Protein AF-A0A6P5SLT0-F1 (afdb_monomer)

Mean predicted aligned error: 10.49 Å

pLDDT: mean 72.11, std 18.81, range [29.77, 91.94]

Sequence (128 aa):
MSLTGVKMSEDVWLTCLTHALSTETEEIMGLLLGDIENSVNGGVTALIWGASPQTRSDRRKDRVETNPEQLAAASAQAERMTTSTGRTTRVIGWYHSHPHITVLPSHVGECYVITPAFCHYHVHSSIS

Nearest PDB structures (foldseek):
  6h3c-assembly1_G  TM=9.319E-01  e=3.432E-10  Homo sapiens
  6gvw-assembly1_G  TM=9.342E-01  e=1.572E-09  Mus musculus
  5cw4-assembly1_A  TM=9.015E-01  e=2.718E-09  Camponotus floridanus
  5cw4-assembly1_D  TM=6.304E-01  e=1.686E-02  Camponotus floridanus
  6cdd-assembly2_B  TM=6.606E-01  e=4.200E-02  Thermochaetoides thermophila DSM 1495

InterPro domains:
  IPR000555 JAB1/MPN/MOV34 metalloenzyme domain [PF01398] (4-108)
  IPR037518 MPN domain [PS50249] (6-128)
  IPR050242 JAMM/MPN+ metalloenzymes, peptidase M67A [PTHR10410] (3-108)

Organism: Prunus avium (NCBI:txid42229)

Radius of gyration: 14.62 Å; Cα contacts (8 Å, |Δi|>4): 213; chains: 1; bounding box: 38×30×38 Å

Foldseek 3Di:
DDAPEEAEDPVQVVVQVCQLPPDLPDKWKKWFKFDWDQDPVRHIYTYTYDIGTDDDPDDDDPDDDDDPVNQVVVQVVQVVVCVVVVDRMGGFWMKMWDRPDFDDPDPDADWDDDDDGTMTIHGDPDDD

Solvent-accessible surface area (backbone atoms only — not comparable to full-atom values): 7658 Å² total; per-residue (Å²): 116,74,74,68,45,78,47,71,36,69,69,33,52,52,49,54,51,52,54,46,67,71,41,75,88,52,70,45,40,30,38,31,26,18,42,76,48,75,44,95,87,78,42,31,32,39,40,35,70,40,65,45,80,47,84,82,88,74,92,61,95,87,67,93,71,79,50,70,66,58,52,49,52,50,44,55,49,19,49,52,45,18,71,75,70,74,44,80,36,36,78,40,31,36,37,35,28,42,57,98,46,83,79,65,89,64,99,69,73,84,64,57,78,68,79,80,69,35,49,48,36,42,67,59,77,72,87,128

Secondary structure (DSSP, 8-state):
----EEEE-HHHHHHHHHHHTT-SSS--EEEEEEEEEE-TTS-EEEEEEEEEEEPP----TT-----HHHHHHHHHHHHHHHHHHSS--EEEEEEEE-TT------SSS--B--SSSSEEEEE-S---

Structure (mmCIF, N/CA/C/O backbone):
data_AF-A0A6P5SLT0-F1
#
_entry.id   AF-A0A6P5SLT0-F1
#
loop_
_atom_site.group_PDB
_atom_site.id
_atom_site.type_symbol
_atom_site.label_atom_id
_atom_site.label_alt_id
_atom_site.label_comp_id
_atom_site.label_asym_id
_atom_site.label_entity_id
_atom_site.label_seq_id
_atom_site.pdbx_PDB_ins_code
_atom_site.Cartn_x
_atom_site.Cartn_y
_atom_site.Cartn_z
_atom_site.occupancy
_atom_site.B_iso_or_equiv
_atom_site.auth_seq_id
_atom_site.auth_comp_id
_atom_site.auth_asym_id
_atom_site.auth_atom_id
_atom_site.pdbx_PDB_model_num
ATOM 1 N N . MET A 1 1 ? 3.745 4.004 21.206 1.00 51.38 1 MET A N 1
ATOM 2 C CA . MET A 1 1 ? 3.395 2.613 21.578 1.00 51.38 1 MET A CA 1
ATOM 3 C C . MET A 1 1 ? 3.859 1.715 20.444 1.00 51.38 1 MET A C 1
ATOM 5 O O . MET A 1 1 ? 3.740 2.138 19.301 1.00 51.38 1 MET A O 1
ATOM 9 N N . SER A 1 2 ? 4.452 0.556 20.723 1.00 66.62 2 SER A N 1
ATOM 10 C CA . SER A 1 2 ? 4.927 -0.356 19.673 1.00 66.62 2 SER A CA 1
ATOM 11 C C . SER A 1 2 ? 3.757 -1.104 19.029 1.00 66.62 2 SER A C 1
ATOM 13 O O . SER A 1 2 ? 2.788 -1.461 19.703 1.00 66.62 2 SER A O 1
ATOM 15 N N . LEU A 1 3 ? 3.839 -1.325 17.717 1.00 70.44 3 LEU A N 1
ATOM 16 C CA . LEU A 1 3 ? 2.877 -2.151 16.991 1.00 70.44 3 LEU A CA 1
ATOM 17 C C . LEU A 1 3 ? 2.972 -3.596 17.487 1.00 70.44 3 LEU A C 1
ATOM 19 O O . LEU A 1 3 ? 4.049 -4.175 17.583 1.00 70.44 3 LEU A O 1
ATOM 23 N N . THR A 1 4 ? 1.831 -4.181 17.830 1.00 80.75 4 THR A N 1
ATOM 24 C CA . THR A 1 4 ? 1.731 -5.572 18.292 1.00 80.75 4 THR A CA 1
ATOM 25 C C . THR A 1 4 ? 1.508 -6.529 17.123 1.00 80.75 4 THR A C 1
ATOM 27 O O . THR A 1 4 ? 1.847 -7.706 17.213 1.00 80.75 4 THR A O 1
ATOM 30 N N . GLY A 1 5 ? 0.964 -6.033 16.010 1.00 79.81 5 GLY A N 1
ATOM 31 C CA . GLY A 1 5 ? 0.787 -6.814 14.795 1.00 79.81 5 GLY A CA 1
ATOM 32 C C . GLY A 1 5 ? 0.390 -5.969 13.592 1.00 79.81 5 GLY A C 1
ATOM 33 O O . GLY A 1 5 ? -0.077 -4.837 13.721 1.00 79.81 5 GLY A O 1
ATOM 34 N N . VAL A 1 6 ? 0.560 -6.554 12.411 1.00 84.94 6 VAL A N 1
ATOM 35 C CA . VAL A 1 6 ? 0.147 -5.978 11.131 1.00 84.94 6 VAL A CA 1
ATOM 36 C C . VAL A 1 6 ? -0.743 -6.997 10.429 1.00 84.94 6 VAL A C 1
ATOM 38 O O . VAL A 1 6 ? -0.385 -8.168 10.311 1.00 84.94 6 VAL A O 1
ATOM 41 N N . LYS A 1 7 ? -1.916 -6.559 9.983 1.00 87.00 7 LYS A N 1
ATOM 42 C CA . LYS A 1 7 ? -2.876 -7.345 9.210 1.00 87.00 7 LYS A CA 1
ATOM 43 C C . LYS A 1 7 ? -3.071 -6.667 7.866 1.00 87.00 7 LYS A C 1
ATOM 45 O O . LYS A 1 7 ? -3.410 -5.490 7.807 1.00 87.00 7 LYS A O 1
ATOM 50 N N . MET A 1 8 ? -2.874 -7.416 6.793 1.00 87.00 8 MET A N 1
ATOM 51 C CA . MET A 1 8 ? -2.957 -6.908 5.431 1.00 87.00 8 MET A CA 1
ATOM 52 C C . MET A 1 8 ? -3.985 -7.707 4.638 1.00 87.00 8 MET A C 1
ATOM 54 O O . MET A 1 8 ? -4.069 -8.924 4.783 1.00 87.00 8 MET A O 1
ATOM 58 N N . SER A 1 9 ? -4.769 -7.008 3.822 1.00 89.00 9 SER A N 1
ATOM 59 C CA . SER A 1 9 ? -5.763 -7.621 2.936 1.00 89.00 9 SER A CA 1
ATOM 60 C C . SER A 1 9 ? -5.084 -8.318 1.751 1.00 89.00 9 SER A C 1
ATOM 62 O O . SER A 1 9 ? -4.034 -7.869 1.288 1.00 89.00 9 SER A O 1
ATOM 64 N N . GLU A 1 10 ? -5.694 -9.382 1.226 1.00 87.81 10 GLU A N 1
ATOM 65 C CA . GLU A 1 10 ? -5.141 -10.161 0.103 1.00 87.81 10 GLU A CA 1
ATOM 66 C C . GLU A 1 10 ? -4.932 -9.311 -1.163 1.00 87.81 10 GLU A C 1
ATOM 68 O O . GLU A 1 10 ? -3.927 -9.466 -1.854 1.00 87.81 10 GLU A O 1
ATOM 73 N N . ASP A 1 11 ? -5.808 -8.339 -1.421 1.00 88.38 11 ASP A N 1
ATOM 74 C CA . ASP A 1 11 ? -5.678 -7.430 -2.568 1.00 88.38 11 ASP A CA 1
ATOM 75 C C . ASP A 1 11 ? -4.440 -6.528 -2.463 1.00 88.38 11 ASP A C 1
ATOM 77 O O . ASP A 1 11 ? -3.742 -6.273 -3.449 1.00 88.38 11 ASP A O 1
ATOM 81 N N . VAL A 1 12 ? -4.134 -6.059 -1.249 1.00 89.12 12 VAL A N 1
ATOM 82 C CA . VAL A 1 12 ? -2.936 -5.252 -0.971 1.00 89.12 12 VAL A CA 1
ATOM 83 C C . VAL A 1 12 ? -1.698 -6.109 -1.165 1.00 89.12 12 VAL A C 1
ATOM 85 O O . VAL A 1 12 ? -0.755 -5.685 -1.829 1.00 89.12 12 VAL A O 1
ATOM 88 N N . TRP A 1 13 ? -1.735 -7.334 -0.642 1.00 86.38 13 TRP A N 1
ATOM 89 C CA . TRP A 1 13 ? -0.669 -8.307 -0.818 1.00 86.38 13 TRP A CA 1
ATOM 90 C C . TRP A 1 13 ? -0.364 -8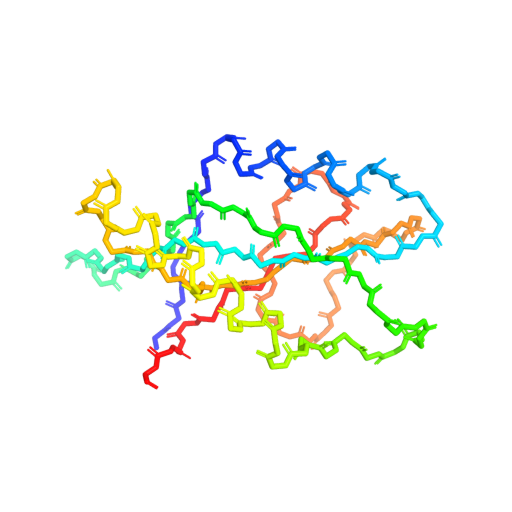.563 -2.296 1.00 86.38 13 TRP A C 1
ATOM 92 O O . TRP A 1 13 ? 0.783 -8.433 -2.728 1.00 86.38 13 TRP A O 1
ATOM 102 N N . LEU A 1 14 ? -1.396 -8.860 -3.089 1.00 87.56 14 LEU A N 1
ATOM 103 C CA . LEU A 1 14 ? -1.263 -9.102 -4.521 1.00 87.56 14 LEU A CA 1
ATOM 104 C C . LEU A 1 14 ? -0.742 -7.863 -5.259 1.00 87.56 14 LEU A C 1
ATOM 106 O O . LEU A 1 14 ? 0.096 -7.992 -6.150 1.00 87.56 14 LEU A O 1
ATOM 110 N N . THR A 1 15 ? -1.190 -6.667 -4.870 1.00 88.44 15 THR A N 1
ATOM 111 C CA . THR A 1 15 ? -0.715 -5.401 -5.446 1.00 88.44 15 THR A CA 1
ATOM 112 C C . THR A 1 15 ? 0.773 -5.190 -5.173 1.00 88.44 15 THR A C 1
ATOM 114 O O . THR A 1 15 ? 1.530 -4.910 -6.102 1.00 88.44 15 THR A O 1
ATOM 117 N N . CYS A 1 16 ? 1.210 -5.361 -3.922 1.00 86.50 16 CYS A N 1
ATOM 118 C CA . CYS A 1 16 ? 2.613 -5.234 -3.533 1.00 86.50 16 CYS A CA 1
ATOM 119 C C . CYS A 1 16 ? 3.488 -6.260 -4.259 1.00 86.50 16 CYS A C 1
ATOM 121 O O . CYS A 1 16 ? 4.534 -5.896 -4.790 1.00 86.50 16 CYS A O 1
ATOM 123 N N . LEU A 1 17 ? 3.042 -7.517 -4.344 1.00 85.00 17 LEU A N 1
ATOM 124 C CA . LEU A 1 17 ? 3.766 -8.571 -5.050 1.00 85.00 17 LEU A CA 1
ATOM 125 C C . LEU A 1 17 ? 3.863 -8.291 -6.554 1.00 85.00 17 LEU A C 1
ATOM 127 O O . LEU A 1 17 ? 4.942 -8.386 -7.128 1.00 85.00 17 LEU A O 1
ATOM 131 N N . THR A 1 18 ? 2.755 -7.909 -7.190 1.00 86.75 18 THR A N 1
ATOM 132 C CA . THR A 1 18 ? 2.724 -7.596 -8.628 1.00 86.75 18 THR A CA 1
ATOM 133 C C . THR A 1 18 ? 3.632 -6.415 -8.949 1.00 86.75 18 THR A C 1
ATOM 135 O O . THR A 1 18 ? 4.355 -6.443 -9.939 1.00 86.75 18 THR A O 1
ATOM 138 N N . HIS A 1 19 ? 3.637 -5.394 -8.091 1.00 86.44 19 HIS A N 1
ATOM 139 C CA . HIS A 1 19 ? 4.528 -4.252 -8.240 1.00 86.44 19 HIS A CA 1
ATOM 140 C C . HIS A 1 19 ? 5.993 -4.649 -8.007 1.00 86.44 19 HIS A C 1
ATOM 142 O O . HIS A 1 19 ? 6.868 -4.226 -8.752 1.00 86.44 19 HIS A O 1
ATOM 148 N N . ALA A 1 20 ? 6.280 -5.502 -7.020 1.00 82.88 20 ALA A N 1
ATOM 149 C CA . ALA A 1 20 ? 7.639 -5.983 -6.776 1.00 82.88 20 ALA A CA 1
ATOM 150 C C . ALA A 1 20 ? 8.190 -6.793 -7.958 1.00 82.88 20 ALA A C 1
ATOM 152 O O . ALA A 1 20 ? 9.376 -6.707 -8.252 1.00 82.88 20 ALA A O 1
ATOM 153 N N . LEU A 1 21 ? 7.325 -7.540 -8.648 1.00 83.00 21 LEU A N 1
ATOM 154 C CA . LEU A 1 21 ? 7.670 -8.340 -9.823 1.00 83.00 21 LEU A CA 1
ATOM 155 C C . LEU A 1 21 ? 7.586 -7.563 -11.146 1.00 83.00 21 LEU A C 1
ATOM 157 O O . LEU A 1 21 ? 7.900 -8.124 -12.193 1.00 83.00 21 LEU A O 1
ATOM 161 N N . SER A 1 22 ? 7.166 -6.291 -11.146 1.00 83.38 22 SER A N 1
ATOM 162 C CA . SER A 1 22 ? 7.050 -5.527 -12.396 1.00 83.38 22 SER A CA 1
ATOM 163 C C . SER A 1 22 ? 8.405 -5.134 -12.983 1.00 83.38 22 SER A C 1
ATOM 165 O O . SER A 1 22 ? 8.484 -4.763 -14.152 1.00 83.38 22 SER A O 1
ATOM 167 N N . THR A 1 23 ? 9.466 -5.170 -12.177 1.00 76.94 23 THR A N 1
ATOM 168 C CA . THR A 1 23 ? 10.830 -4.870 -12.606 1.00 76.94 23 THR A CA 1
ATOM 169 C C . THR A 1 23 ? 11.831 -5.660 -11.774 1.00 76.94 23 THR A C 1
ATOM 171 O O . THR A 1 23 ? 11.736 -5.727 -10.553 1.00 76.94 23 THR A O 1
ATOM 174 N N . GLU A 1 24 ? 12.807 -6.257 -12.451 1.00 75.31 24 GLU A N 1
ATOM 175 C CA . GLU A 1 24 ? 13.946 -6.931 -11.819 1.00 75.31 24 GLU A CA 1
ATOM 176 C C . GLU A 1 24 ? 15.186 -6.024 -11.783 1.00 75.31 24 GLU A C 1
ATOM 178 O O . GLU A 1 24 ? 16.181 -6.328 -11.133 1.00 75.31 24 GLU A O 1
ATOM 183 N N . THR A 1 25 ? 15.157 -4.890 -12.490 1.00 71.06 25 THR A N 1
ATOM 184 C CA . THR A 1 25 ? 16.338 -4.037 -12.683 1.00 71.06 25 THR A CA 1
ATOM 185 C C . THR A 1 25 ? 16.425 -2.888 -11.687 1.00 71.06 25 THR A C 1
ATOM 187 O O . THR A 1 25 ? 17.492 -2.296 -11.533 1.00 71.06 25 THR A O 1
ATOM 190 N N . GLU A 1 26 ? 15.313 -2.533 -11.043 1.00 71.06 26 GLU A N 1
ATOM 191 C CA . GLU A 1 26 ? 15.201 -1.347 -10.194 1.00 71.06 26 GLU A CA 1
ATOM 192 C C . GLU A 1 26 ? 14.383 -1.648 -8.931 1.00 71.06 26 GLU A C 1
ATOM 194 O O . GLU A 1 26 ? 13.449 -2.446 -8.955 1.00 71.06 26 GLU A O 1
ATOM 199 N N . GLU A 1 27 ? 14.724 -0.989 -7.823 1.00 73.88 27 GLU A N 1
ATOM 200 C CA . GLU A 1 27 ? 13.910 -1.020 -6.606 1.00 73.88 27 GLU A CA 1
ATOM 201 C C . GLU A 1 27 ? 12.616 -0.235 -6.827 1.00 73.88 27 GLU A C 1
ATOM 203 O O . GLU A 1 27 ? 12.634 0.919 -7.272 1.00 73.88 27 GLU A O 1
ATOM 208 N N . ILE A 1 28 ? 11.488 -0.852 -6.486 1.00 80.88 28 ILE A N 1
ATOM 209 C CA . ILE A 1 28 ? 10.184 -0.186 -6.478 1.00 80.88 28 ILE A CA 1
ATOM 210 C C . ILE A 1 28 ? 9.851 0.309 -5.078 1.00 80.88 28 ILE A C 1
ATOM 212 O O . ILE A 1 28 ? 10.373 -0.198 -4.087 1.00 80.88 28 ILE A O 1
ATOM 216 N N . MET A 1 29 ? 8.929 1.262 -4.980 1.00 84.31 29 MET A N 1
ATOM 217 C CA . MET A 1 29 ? 8.413 1.717 -3.695 1.00 84.31 29 MET A CA 1
ATOM 218 C C . MET A 1 29 ? 6.917 2.010 -3.761 1.00 84.31 29 MET A C 1
ATOM 220 O O . MET A 1 29 ? 6.377 2.379 -4.801 1.00 84.31 29 MET A O 1
ATOM 224 N N . GLY A 1 30 ? 6.230 1.894 -2.636 1.00 86.62 30 GLY A N 1
ATOM 225 C CA . GLY A 1 30 ? 4.827 2.257 -2.533 1.00 86.62 30 GLY A CA 1
ATOM 226 C C . GLY A 1 30 ? 4.433 2.652 -1.121 1.00 86.62 30 GLY A C 1
ATOM 227 O O . GLY A 1 30 ? 5.157 2.410 -0.160 1.00 86.62 30 GLY A O 1
ATOM 228 N N . LEU A 1 31 ? 3.268 3.276 -1.002 1.00 88.62 31 LEU A N 1
ATOM 229 C CA . LEU A 1 31 ? 2.674 3.671 0.271 1.00 88.62 31 LEU A CA 1
ATOM 230 C C . LEU A 1 31 ? 1.544 2.707 0.638 1.00 88.62 31 LEU A C 1
ATOM 232 O O . LEU A 1 31 ? 0.835 2.202 -0.234 1.00 88.62 31 LEU A O 1
ATOM 236 N N . LEU A 1 32 ? 1.389 2.443 1.931 1.00 90.19 32 LEU A N 1
ATOM 237 C CA . LEU A 1 32 ? 0.368 1.562 2.491 1.00 90.19 32 LEU A CA 1
ATOM 238 C C . LEU A 1 32 ? -0.720 2.411 3.139 1.00 90.19 32 LEU A C 1
ATOM 240 O O . LEU A 1 32 ? -0.440 3.294 3.956 1.00 90.19 32 LEU A O 1
ATOM 244 N N . LEU A 1 33 ? -1.961 2.126 2.763 1.00 91.06 33 LEU A N 1
ATOM 245 C CA . LEU A 1 33 ? -3.154 2.824 3.213 1.00 91.06 33 LEU A CA 1
ATOM 246 C C . LEU A 1 33 ? -3.965 1.910 4.126 1.00 91.06 33 LEU A C 1
ATOM 248 O O . LEU A 1 33 ? -4.207 0.738 3.820 1.00 91.06 33 LEU A O 1
ATOM 252 N N . GLY A 1 34 ? -4.402 2.460 5.246 1.00 91.75 34 GLY A N 1
ATOM 253 C CA . GLY A 1 34 ? -5.122 1.698 6.244 1.00 91.75 34 GLY A CA 1
ATOM 254 C C . GLY A 1 34 ? -5.399 2.506 7.494 1.00 91.75 34 GLY A C 1
ATOM 255 O O . GLY A 1 34 ? -5.408 3.735 7.453 1.00 91.75 34 GLY A O 1
ATOM 256 N N . ASP A 1 35 ? -5.603 1.819 8.607 1.00 91.31 35 ASP A N 1
ATOM 257 C CA . ASP A 1 35 ? -5.788 2.452 9.907 1.00 91.31 35 ASP A CA 1
ATOM 258 C C . ASP A 1 35 ? -5.159 1.624 11.023 1.00 91.31 35 ASP A C 1
ATOM 260 O O . ASP A 1 35 ? -4.762 0.471 10.835 1.00 91.31 35 ASP A O 1
ATOM 264 N N . ILE A 1 36 ? -5.045 2.234 12.196 1.00 87.88 36 ILE A N 1
ATOM 265 C CA . ILE A 1 36 ? -4.501 1.595 13.388 1.00 87.88 36 ILE A CA 1
ATOM 266 C C . ILE A 1 36 ? -5.647 1.355 14.366 1.00 87.88 36 ILE A C 1
ATOM 268 O O . ILE A 1 36 ? -6.251 2.297 14.877 1.00 87.88 36 ILE A O 1
ATOM 272 N N . GLU A 1 37 ? -5.918 0.086 14.656 1.00 87.12 37 GLU A N 1
ATOM 273 C CA . GLU A 1 37 ? -6.888 -0.313 15.668 1.00 87.12 37 GLU A CA 1
ATOM 274 C C . GLU A 1 37 ? -6.191 -0.640 16.988 1.00 87.12 37 GLU A C 1
ATOM 276 O O . GLU A 1 37 ? -5.276 -1.466 17.062 1.00 87.12 37 GLU A O 1
ATOM 281 N N . ASN A 1 38 ? -6.674 -0.010 18.057 1.00 83.81 38 ASN A N 1
ATOM 282 C CA . ASN A 1 38 ? -6.264 -0.319 19.418 1.00 83.81 38 ASN A CA 1
ATOM 283 C C . ASN A 1 38 ? -7.225 -1.358 19.998 1.00 83.81 38 ASN A C 1
ATOM 285 O O . ASN A 1 38 ? -8.411 -1.094 20.189 1.00 83.81 38 ASN A O 1
ATOM 289 N N . SER A 1 39 ? -6.711 -2.549 20.281 1.00 78.25 39 SER A N 1
ATOM 290 C CA . SER A 1 39 ? -7.452 -3.602 20.963 1.00 78.25 39 SER A CA 1
ATOM 291 C C . SER A 1 39 ? -7.654 -3.254 22.436 1.00 78.25 39 SER A C 1
ATOM 293 O O . SER A 1 39 ? -6.772 -2.690 23.086 1.00 78.25 39 SER A O 1
ATOM 295 N N . VAL A 1 40 ? -8.793 -3.680 22.989 1.00 73.56 40 VAL A N 1
ATOM 296 C CA . VAL A 1 40 ? -9.149 -3.531 24.413 1.00 73.56 40 VAL A CA 1
ATOM 297 C C . VAL A 1 40 ? -8.086 -4.152 25.334 1.00 73.56 40 VAL A C 1
ATOM 299 O O . VAL A 1 40 ? -7.887 -3.697 26.454 1.00 73.56 40 VAL A O 1
ATOM 302 N N . ASN A 1 41 ? -7.337 -5.139 24.832 1.00 73.50 41 ASN A N 1
ATOM 303 C CA . ASN A 1 41 ? -6.257 -5.815 25.554 1.00 73.50 41 ASN A CA 1
ATOM 304 C C . ASN A 1 41 ? -4.910 -5.058 25.517 1.00 73.50 41 ASN A C 1
ATOM 306 O O . ASN A 1 41 ? -3.887 -5.621 25.897 1.00 73.50 41 ASN A O 1
ATOM 310 N N . GLY A 1 42 ? -4.881 -3.814 25.023 1.00 75.50 42 GLY A N 1
ATOM 311 C CA . GLY A 1 42 ? -3.669 -2.989 24.924 1.00 75.50 42 GLY A CA 1
ATOM 312 C C . GLY A 1 42 ? -2.781 -3.288 23.710 1.00 75.50 42 GLY A C 1
ATOM 313 O O . GLY A 1 42 ? -1.677 -2.759 23.618 1.00 75.50 42 GLY A O 1
ATOM 314 N N . GLY A 1 43 ? -3.245 -4.127 22.780 1.00 79.62 43 GLY A N 1
ATOM 315 C CA . GLY A 1 43 ? -2.529 -4.422 21.538 1.00 79.62 43 GLY A CA 1
ATOM 316 C C . GLY A 1 43 ? -2.831 -3.397 20.444 1.00 79.62 43 GLY A C 1
ATOM 317 O O . GLY A 1 43 ? -3.995 -3.111 20.182 1.00 79.62 43 GLY A O 1
ATOM 318 N N . VAL A 1 44 ? -1.803 -2.891 19.767 1.00 83.12 44 VAL A N 1
ATOM 319 C CA . VAL A 1 44 ? -1.923 -1.964 18.631 1.00 83.12 44 VAL A CA 1
ATOM 320 C C . VAL A 1 44 ? -1.774 -2.762 17.338 1.00 83.12 44 VAL A C 1
ATOM 322 O O . VAL A 1 44 ? -0.716 -3.344 17.096 1.00 83.12 44 VAL A O 1
ATOM 325 N N . THR A 1 45 ? -2.819 -2.831 16.513 1.00 85.31 45 THR A N 1
ATOM 326 C CA . THR A 1 45 ? -2.792 -3.567 15.239 1.00 85.31 45 THR A CA 1
ATOM 327 C C . THR A 1 45 ? -2.946 -2.610 14.066 1.00 85.31 45 THR A C 1
ATOM 329 O O . THR A 1 45 ? -3.938 -1.892 13.981 1.00 85.31 45 THR A O 1
ATOM 332 N N . ALA A 1 46 ? -1.995 -2.628 13.134 1.00 87.12 46 ALA A N 1
ATOM 333 C CA . ALA A 1 46 ? -2.146 -1.930 11.862 1.00 87.12 46 ALA A CA 1
ATOM 334 C C . ALA A 1 46 ? -2.967 -2.784 10.894 1.00 87.12 46 ALA A C 1
ATOM 336 O O . ALA A 1 46 ? -2.617 -3.934 10.627 1.00 87.12 46 ALA A O 1
ATOM 337 N N . LEU A 1 47 ? -4.044 -2.220 10.363 1.00 89.44 47 LEU A N 1
ATOM 338 C CA . LEU A 1 47 ? -4.880 -2.822 9.337 1.00 89.44 47 LEU A CA 1
ATOM 339 C C . LEU A 1 47 ? -4.603 -2.130 8.012 1.00 89.44 47 LEU A C 1
ATOM 341 O O . LEU A 1 47 ? -4.824 -0.932 7.888 1.00 89.44 47 LEU A O 1
ATOM 345 N N . ILE A 1 48 ? -4.144 -2.885 7.020 1.00 91.31 48 ILE A N 1
ATOM 346 C CA . ILE A 1 48 ? -3.819 -2.379 5.690 1.00 91.31 48 ILE A CA 1
ATOM 347 C C . ILE A 1 48 ? -4.820 -2.959 4.688 1.00 91.31 48 ILE A C 1
ATOM 349 O O . ILE A 1 48 ? -4.928 -4.179 4.517 1.00 91.31 48 ILE A O 1
ATOM 353 N N . TRP A 1 49 ? -5.542 -2.080 4.000 1.00 91.62 49 TRP A N 1
ATOM 354 C CA . TRP A 1 49 ? -6.528 -2.450 2.975 1.00 91.62 49 TRP A CA 1
ATOM 355 C C . TRP A 1 49 ? -6.370 -1.668 1.669 1.00 91.62 49 TRP A C 1
ATOM 357 O O . TRP A 1 49 ? -7.116 -1.903 0.724 1.00 91.62 49 TRP A O 1
ATOM 367 N N . GLY A 1 50 ? -5.385 -0.773 1.578 1.00 90.06 50 GLY A N 1
ATOM 368 C CA . GLY A 1 50 ? -5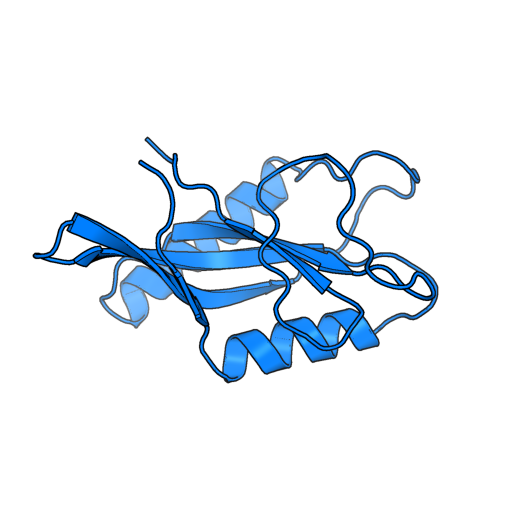.005 -0.138 0.324 1.00 90.06 50 GLY A CA 1
ATOM 369 C C . GLY A 1 50 ? -3.493 -0.092 0.139 1.00 90.06 50 GLY A C 1
ATOM 370 O O . GLY A 1 50 ? -2.728 0.005 1.097 1.00 90.06 50 GLY A O 1
ATOM 371 N N . ALA A 1 51 ? -3.063 -0.122 -1.117 1.00 90.06 51 ALA A N 1
ATOM 372 C CA . ALA A 1 51 ? -1.698 0.180 -1.523 1.00 90.06 51 ALA A CA 1
ATOM 373 C C . ALA A 1 51 ? -1.721 1.278 -2.589 1.00 90.06 51 ALA A C 1
ATOM 375 O O . ALA A 1 51 ? -2.618 1.337 -3.430 1.00 90.06 51 ALA A O 1
ATOM 376 N N . SER A 1 52 ? -0.712 2.139 -2.559 1.00 89.50 52 SER A N 1
ATOM 377 C CA . SER A 1 52 ? -0.474 3.174 -3.558 1.00 89.50 52 SER A CA 1
ATOM 378 C C . SER A 1 52 ? 0.951 3.007 -4.095 1.00 89.50 52 SER A C 1
ATOM 380 O O . SER A 1 52 ? 1.893 3.547 -3.503 1.00 89.50 52 SER A O 1
ATOM 382 N N . PRO A 1 53 ? 1.143 2.196 -5.156 1.00 87.62 53 PRO A N 1
ATOM 383 C CA . PRO A 1 53 ? 2.404 2.113 -5.891 1.00 87.62 53 PRO A CA 1
ATOM 384 C C . PRO A 1 53 ? 2.898 3.510 -6.275 1.00 87.62 53 PRO A C 1
ATOM 386 O O . PRO A 1 53 ? 2.144 4.284 -6.861 1.00 87.62 53 PRO A O 1
ATOM 389 N N . GLN A 1 54 ? 4.141 3.849 -5.937 1.00 83.94 54 GLN A N 1
ATOM 390 C CA . GLN A 1 54 ? 4.725 5.135 -6.305 1.00 83.94 54 GLN A CA 1
ATOM 391 C C . GLN A 1 54 ? 5.695 4.938 -7.467 1.00 83.94 54 GLN A C 1
ATOM 393 O O . GLN A 1 54 ? 6.615 4.125 -7.403 1.00 83.94 54 GLN A O 1
ATOM 398 N N . THR A 1 55 ? 5.522 5.721 -8.529 1.00 70.00 55 THR A N 1
ATOM 399 C CA . THR A 1 55 ? 6.502 5.791 -9.616 1.00 70.00 55 THR A CA 1
ATOM 400 C C . THR A 1 55 ? 7.688 6.631 -9.165 1.00 70.00 55 THR A C 1
ATOM 402 O O . THR A 1 55 ? 7.529 7.808 -8.83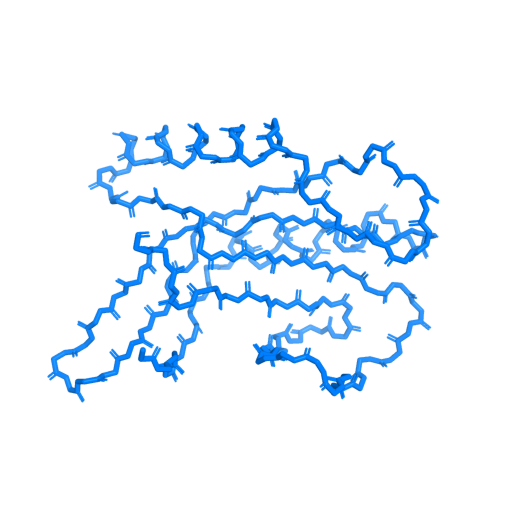2 1.00 70.00 55 THR A O 1
ATOM 405 N N . ARG A 1 56 ? 8.881 6.040 -9.150 1.00 65.50 56 ARG A N 1
ATOM 406 C CA . ARG A 1 56 ? 10.111 6.724 -8.749 1.00 65.50 56 ARG A CA 1
ATOM 407 C C . ARG A 1 56 ? 10.478 7.825 -9.754 1.00 65.50 56 ARG A C 1
ATOM 409 O O . ARG A 1 56 ? 10.563 7.556 -10.949 1.00 65.50 56 ARG A O 1
ATOM 416 N N . SER A 1 57 ? 10.718 9.049 -9.278 1.00 52.62 57 SER A N 1
ATOM 417 C CA . SER A 1 57 ? 11.170 10.171 -10.118 1.00 52.62 57 SER A CA 1
ATOM 418 C C . SER A 1 57 ? 12.693 10.374 -10.120 1.00 52.62 57 SER A C 1
ATOM 420 O O . SER A 1 57 ? 13.222 10.880 -11.107 1.00 52.62 57 SER A O 1
ATOM 422 N N . ASP A 1 58 ? 13.414 9.955 -9.072 1.00 50.81 58 ASP A N 1
ATOM 423 C CA . ASP A 1 58 ? 14.870 10.142 -8.959 1.00 50.81 58 ASP A CA 1
ATOM 424 C C . ASP A 1 58 ? 15.627 8.804 -9.008 1.00 50.81 58 ASP A C 1
ATOM 426 O O . ASP A 1 58 ? 15.243 7.839 -8.358 1.00 50.81 58 ASP A O 1
ATOM 430 N N . ARG A 1 59 ? 16.707 8.746 -9.796 1.00 53.00 59 ARG A N 1
ATOM 431 C CA . ARG A 1 59 ? 17.514 7.558 -10.141 1.00 53.00 59 ARG A CA 1
ATOM 432 C C . ARG A 1 59 ? 18.755 7.373 -9.252 1.00 53.00 59 ARG A C 1
ATOM 434 O O . ARG A 1 59 ? 19.675 6.645 -9.619 1.00 53.00 59 ARG A O 1
ATOM 441 N N . ARG A 1 60 ? 18.836 8.027 -8.090 1.00 48.94 60 ARG A N 1
ATOM 442 C CA . ARG A 1 60 ? 20.008 7.932 -7.192 1.00 48.94 60 ARG A CA 1
ATOM 443 C C . ARG A 1 60 ? 19.894 6.770 -6.209 1.00 48.94 60 ARG A C 1
ATOM 445 O O . ARG A 1 60 ? 18.859 6.595 -5.588 1.00 48.94 60 ARG A O 1
ATOM 452 N N . LYS A 1 61 ? 20.949 5.970 -6.075 1.00 45.09 61 LYS A N 1
ATOM 453 C CA . LYS A 1 61 ? 20.925 4.628 -5.463 1.00 45.09 61 LYS A CA 1
ATOM 454 C C . LYS A 1 61 ? 20.635 4.578 -3.949 1.00 45.09 61 LYS A C 1
ATOM 456 O O . LYS A 1 61 ? 20.206 3.538 -3.483 1.00 45.09 61 LYS A O 1
ATOM 461 N N . ASP A 1 62 ? 20.776 5.684 -3.210 1.00 41.72 62 ASP A N 1
ATOM 462 C CA . ASP A 1 62 ? 20.894 5.611 -1.738 1.00 41.72 62 ASP A CA 1
ATOM 463 C C . ASP A 1 62 ? 19.904 6.483 -0.938 1.00 41.72 62 ASP A C 1
ATOM 465 O O . ASP A 1 62 ? 20.099 6.713 0.256 1.00 41.72 62 ASP A O 1
ATOM 469 N N . ARG A 1 63 ? 18.833 7.004 -1.555 1.00 46.38 63 ARG A N 1
ATOM 470 C CA . ARG A 1 63 ? 17.834 7.791 -0.811 1.00 46.38 63 ARG A CA 1
ATOM 471 C C . ARG A 1 63 ? 16.444 7.686 -1.425 1.00 46.38 63 ARG A C 1
ATOM 473 O O . ARG A 1 63 ? 16.166 8.257 -2.476 1.00 46.38 63 ARG A O 1
ATOM 480 N N . VAL A 1 64 ? 15.564 6.949 -0.760 1.00 50.75 64 VAL A N 1
ATOM 481 C CA . VAL A 1 64 ? 14.137 6.915 -1.081 1.00 50.75 64 VAL A CA 1
ATOM 482 C C . VAL A 1 64 ? 13.458 8.050 -0.310 1.00 50.75 64 VAL A C 1
ATOM 484 O O . VAL A 1 64 ? 12.978 7.864 0.802 1.00 50.75 64 VAL A O 1
ATOM 487 N N . GLU A 1 65 ? 13.495 9.266 -0.858 1.00 52.00 65 GLU A N 1
ATOM 488 C CA . GLU A 1 65 ? 12.685 10.371 -0.340 1.00 52.00 65 GLU A CA 1
ATOM 489 C C . GLU A 1 65 ? 11.307 10.327 -0.987 1.00 52.00 65 GLU A C 1
ATOM 491 O O . GLU A 1 65 ? 11.177 10.481 -2.199 1.00 52.00 65 GLU A O 1
ATOM 496 N N . THR A 1 66 ? 10.264 10.150 -0.184 1.00 56.41 66 THR A N 1
ATOM 497 C CA . THR A 1 66 ? 8.897 10.428 -0.624 1.00 56.41 66 THR A CA 1
ATOM 498 C C . THR A 1 66 ? 8.793 11.914 -0.964 1.00 56.41 66 THR A C 1
ATOM 500 O O . THR A 1 66 ? 8.872 12.751 -0.062 1.00 56.41 66 THR A O 1
ATOM 503 N N . ASN A 1 67 ? 8.623 12.252 -2.247 1.00 65.56 67 ASN A N 1
ATOM 504 C CA . ASN A 1 67 ? 8.333 13.624 -2.666 1.00 65.56 67 ASN A CA 1
ATOM 505 C C . ASN A 1 67 ? 7.061 14.097 -1.921 1.00 65.56 67 ASN A C 1
ATOM 507 O O . ASN A 1 67 ? 6.082 13.343 -1.882 1.00 65.56 67 ASN A O 1
ATOM 511 N N . PRO A 1 68 ? 7.033 15.309 -1.335 1.00 70.31 68 PRO A N 1
ATOM 512 C CA . PRO A 1 68 ? 5.829 15.877 -0.727 1.00 70.31 68 PRO A CA 1
ATOM 513 C C . PRO A 1 68 ? 4.573 15.758 -1.602 1.00 70.31 68 PRO A C 1
ATOM 515 O O . PRO A 1 68 ? 3.485 15.524 -1.084 1.00 70.31 68 PRO A O 1
ATOM 518 N N . GLU A 1 69 ? 4.717 15.843 -2.926 1.00 77.81 69 GLU A N 1
ATOM 519 C CA . GLU A 1 69 ? 3.617 15.665 -3.881 1.00 77.81 69 GLU A CA 1
ATOM 520 C C . GLU A 1 69 ? 3.082 14.227 -3.914 1.00 77.81 69 GLU A C 1
ATOM 522 O O . GLU A 1 69 ? 1.874 14.020 -3.989 1.00 77.81 69 GLU A O 1
ATOM 527 N N . GLN A 1 70 ? 3.962 13.226 -3.817 1.00 77.50 70 GLN A N 1
ATOM 528 C CA . GLN A 1 70 ? 3.574 11.812 -3.766 1.00 77.50 70 GLN A CA 1
ATOM 529 C C . GLN A 1 70 ? 2.847 11.491 -2.462 1.00 77.50 70 GLN A C 1
ATOM 531 O O . GLN A 1 70 ? 1.823 10.807 -2.470 1.00 77.50 70 GLN A O 1
ATOM 536 N N . LEU A 1 71 ? 3.335 12.039 -1.345 1.00 80.00 71 LEU A N 1
ATOM 537 C CA . LEU A 1 71 ? 2.658 11.904 -0.061 1.00 80.00 71 LEU A CA 1
ATOM 538 C C . LEU A 1 71 ? 1.291 12.602 -0.086 1.00 80.00 71 LEU A C 1
ATOM 540 O O . LEU A 1 71 ? 0.308 12.021 0.361 1.00 80.00 71 LEU A O 1
ATOM 544 N N . ALA A 1 72 ? 1.197 13.800 -0.669 1.00 83.81 72 ALA A N 1
ATOM 545 C CA . ALA A 1 72 ? -0.070 14.508 -0.834 1.00 83.81 72 ALA A CA 1
ATOM 546 C C . ALA A 1 72 ? -1.054 13.737 -1.732 1.00 83.81 72 ALA A C 1
ATOM 548 O O . ALA A 1 72 ? -2.234 13.626 -1.400 1.00 83.81 72 ALA A O 1
ATOM 549 N N . ALA A 1 73 ? -0.581 13.150 -2.835 1.00 85.19 73 ALA A N 1
ATOM 550 C CA . ALA A 1 73 ? -1.402 12.331 -3.723 1.00 85.19 73 ALA A CA 1
ATOM 551 C C . ALA A 1 73 ? -1.923 11.064 -3.022 1.00 85.19 73 ALA A C 1
ATOM 553 O O . ALA A 1 73 ? -3.100 10.718 -3.169 1.00 85.19 73 ALA A O 1
ATOM 554 N N . ALA A 1 74 ? -1.079 10.404 -2.225 1.00 86.19 74 ALA A N 1
ATOM 555 C CA . ALA A 1 74 ? -1.466 9.247 -1.424 1.00 86.19 74 ALA A CA 1
ATOM 556 C C . ALA A 1 74 ? -2.451 9.616 -0.304 1.00 86.19 74 ALA A C 1
ATOM 558 O O . ALA A 1 74 ? -3.431 8.901 -0.096 1.00 86.19 74 ALA A O 1
ATOM 559 N N . SER A 1 75 ? -2.258 10.759 0.360 1.00 87.12 75 SER A N 1
ATOM 560 C CA . SER A 1 75 ? -3.214 11.293 1.337 1.00 87.12 75 SER A CA 1
ATOM 561 C C . SER A 1 75 ? -4.565 11.604 0.689 1.00 87.12 75 SER A C 1
ATOM 563 O O . SER A 1 75 ? -5.596 11.163 1.187 1.00 87.12 75 SER A O 1
ATOM 565 N N . ALA A 1 76 ? -4.581 12.239 -0.486 1.00 89.56 76 ALA A N 1
ATOM 566 C CA . ALA A 1 76 ? -5.816 12.480 -1.231 1.00 89.56 76 ALA A CA 1
ATOM 567 C C . ALA A 1 76 ? -6.499 11.168 -1.670 1.00 89.56 76 ALA A C 1
ATOM 569 O O . ALA A 1 76 ? -7.727 11.081 -1.725 1.00 89.56 76 ALA A O 1
ATOM 570 N N . GLN A 1 77 ? -5.726 10.122 -1.989 1.00 89.62 77 GLN A N 1
ATOM 571 C CA . GLN A 1 77 ? -6.270 8.787 -2.257 1.00 89.62 77 GLN A CA 1
ATOM 572 C C . GLN A 1 77 ? -6.903 8.172 -1.000 1.00 89.62 77 GLN A C 1
ATOM 574 O O . GLN A 1 77 ? -7.997 7.612 -1.091 1.00 89.62 77 GLN A O 1
ATOM 579 N N . ALA A 1 78 ? -6.255 8.301 0.158 1.00 89.88 78 ALA A N 1
ATOM 580 C CA . ALA A 1 78 ? -6.775 7.837 1.440 1.00 89.88 78 ALA A CA 1
ATOM 581 C C . ALA A 1 78 ? -8.066 8.571 1.849 1.00 89.88 78 ALA A C 1
ATOM 583 O O . ALA A 1 78 ? -9.021 7.933 2.292 1.00 89.88 78 ALA A O 1
ATOM 584 N N . GLU A 1 79 ? -8.159 9.880 1.613 1.00 90.88 79 GLU A N 1
ATOM 585 C CA . GLU A 1 79 ? -9.386 10.656 1.839 1.00 90.88 79 GLU A CA 1
ATOM 586 C C . GLU A 1 79 ? -10.541 10.160 0.961 1.00 90.88 79 GLU A C 1
ATOM 588 O O . GLU A 1 79 ? -11.625 9.867 1.468 1.00 90.88 79 GLU A O 1
ATOM 593 N N . ARG A 1 80 ? -10.306 9.953 -0.343 1.00 91.81 80 ARG A N 1
ATOM 594 C CA . ARG A 1 80 ? -11.322 9.374 -1.245 1.00 91.81 80 ARG A CA 1
ATOM 595 C C . ARG A 1 80 ? -11.766 7.979 -0.801 1.00 91.81 80 ARG A C 1
ATOM 597 O O . ARG A 1 80 ? -12.952 7.647 -0.875 1.00 91.81 80 ARG A O 1
ATOM 604 N N . MET A 1 81 ? -10.828 7.155 -0.337 1.00 89.62 81 MET A N 1
ATOM 605 C CA . MET A 1 81 ? -11.129 5.826 0.199 1.00 89.62 81 MET A CA 1
ATOM 606 C C . MET A 1 81 ? -11.966 5.921 1.478 1.00 89.62 81 MET A C 1
ATOM 608 O O . MET A 1 81 ? -12.921 5.166 1.643 1.00 89.62 81 MET A O 1
ATOM 612 N N . THR A 1 82 ? -11.682 6.905 2.329 1.00 91.06 82 THR A N 1
ATOM 613 C CA . THR A 1 82 ? -12.459 7.176 3.542 1.00 91.06 82 THR A CA 1
ATOM 614 C C . THR A 1 82 ? -13.900 7.538 3.215 1.00 91.06 82 THR A C 1
ATOM 616 O O . THR A 1 82 ? -14.824 6.951 3.774 1.00 91.06 82 THR A O 1
ATOM 619 N N . THR A 1 83 ? -14.114 8.447 2.262 1.00 91.88 83 THR A N 1
ATOM 620 C CA . THR A 1 83 ? -15.464 8.851 1.848 1.00 91.88 83 THR A CA 1
ATOM 621 C C . THR A 1 83 ? -16.245 7.705 1.202 1.00 91.88 83 THR A C 1
ATOM 623 O O . THR A 1 83 ? -17.438 7.568 1.451 1.00 91.88 83 THR A O 1
ATOM 626 N N . SER A 1 84 ? -15.594 6.875 0.383 1.00 90.38 84 SER A N 1
ATOM 627 C CA . SER A 1 84 ? -16.264 5.789 -0.353 1.00 90.38 84 SER A CA 1
ATOM 628 C C . SER A 1 84 ? -16.571 4.558 0.501 1.00 90.38 84 SER A C 1
ATOM 630 O O . SER A 1 84 ? -17.619 3.942 0.325 1.00 90.38 84 SER A O 1
ATOM 632 N N . THR A 1 85 ? -15.683 4.196 1.428 1.00 87.94 85 THR A N 1
ATOM 633 C CA . THR A 1 85 ? -15.848 3.012 2.290 1.00 87.94 85 THR A CA 1
ATOM 634 C C . THR A 1 85 ? -16.523 3.329 3.625 1.00 87.94 85 THR A C 1
ATOM 636 O O . THR A 1 85 ? -16.957 2.413 4.324 1.00 87.94 85 THR A O 1
ATOM 639 N N . GLY A 1 86 ? -16.587 4.610 4.006 1.00 89.12 86 GLY A N 1
ATOM 640 C CA . GLY A 1 86 ? -17.038 5.048 5.328 1.00 89.12 86 GLY A CA 1
ATOM 641 C C . GLY A 1 86 ? -16.076 4.676 6.463 1.00 89.12 86 GLY A C 1
ATOM 642 O O . GLY A 1 86 ? -16.451 4.775 7.630 1.00 89.12 86 GLY A O 1
ATOM 643 N N . ARG A 1 87 ? -14.854 4.224 6.146 1.00 89.12 87 ARG A N 1
ATOM 644 C CA . ARG A 1 87 ? -13.824 3.836 7.119 1.00 89.12 87 ARG A CA 1
ATOM 645 C C . ARG A 1 87 ? -12.635 4.777 7.033 1.00 89.12 87 ARG A C 1
ATOM 647 O O . ARG A 1 87 ? -12.076 4.954 5.953 1.00 89.12 87 ARG A O 1
ATOM 654 N N . THR A 1 88 ? -12.225 5.340 8.168 1.00 90.75 88 THR A N 1
ATOM 655 C CA . THR A 1 88 ? -11.037 6.197 8.262 1.00 90.75 88 THR A CA 1
ATOM 656 C C . THR A 1 88 ? -9.839 5.491 7.651 1.00 90.75 88 THR A C 1
ATOM 658 O O . THR A 1 88 ? -9.406 4.461 8.146 1.00 90.75 88 THR A O 1
ATOM 661 N N . THR A 1 89 ? -9.317 6.037 6.562 1.00 91.94 89 THR A N 1
ATOM 662 C CA . THR A 1 89 ? -8.138 5.527 5.871 1.00 91.94 89 THR A CA 1
ATOM 663 C C . THR A 1 89 ? -7.076 6.613 5.890 1.00 91.94 89 THR A C 1
ATOM 665 O O . THR A 1 89 ? -7.346 7.760 5.539 1.00 91.94 89 THR A O 1
ATOM 668 N N . ARG A 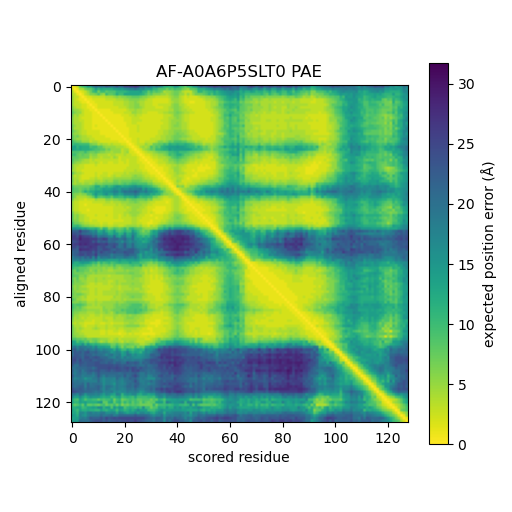1 90 ? -5.855 6.252 6.277 1.00 91.50 90 ARG A N 1
ATOM 669 C CA . ARG A 1 90 ? -4.686 7.134 6.301 1.00 91.50 90 ARG A CA 1
ATOM 670 C C . ARG A 1 90 ? -3.460 6.405 5.755 1.00 91.50 90 ARG A C 1
ATOM 672 O O . ARG A 1 90 ? -3.449 5.180 5.645 1.00 91.50 90 ARG A O 1
ATOM 679 N N . VAL A 1 91 ? -2.420 7.153 5.405 1.00 88.19 91 VAL A N 1
ATOM 680 C CA . VAL A 1 91 ? -1.115 6.562 5.079 1.00 88.19 91 VAL A CA 1
ATOM 681 C C . VAL A 1 91 ? -0.506 6.055 6.385 1.00 88.19 91 VAL A C 1
ATOM 683 O O . VAL A 1 91 ? -0.220 6.861 7.260 1.00 88.19 91 VAL A O 1
ATOM 686 N N . ILE A 1 92 ? -0.340 4.742 6.546 1.00 87.50 92 ILE A N 1
ATOM 687 C CA . ILE A 1 92 ? 0.187 4.132 7.786 1.00 87.50 92 ILE A CA 1
ATOM 688 C C . ILE A 1 92 ? 1.587 3.546 7.612 1.00 87.50 92 ILE A C 1
ATOM 690 O O . ILE A 1 92 ? 2.229 3.164 8.587 1.00 87.50 92 ILE A O 1
ATOM 694 N N . GLY A 1 93 ? 2.083 3.481 6.379 1.00 85.94 93 GLY A N 1
ATOM 695 C CA . GLY A 1 93 ? 3.380 2.895 6.104 1.00 85.94 93 GLY A CA 1
ATOM 696 C C . GLY A 1 93 ? 3.816 2.998 4.654 1.00 85.94 93 GLY A C 1
ATOM 697 O O . GLY A 1 93 ? 3.145 3.603 3.818 1.00 85.94 93 GLY A O 1
ATOM 698 N N . TRP A 1 94 ? 4.947 2.372 4.362 1.00 83.88 94 TRP A N 1
ATOM 699 C CA . TRP A 1 94 ? 5.522 2.267 3.031 1.00 83.88 94 TRP A CA 1
ATOM 700 C C . TRP A 1 94 ? 6.149 0.893 2.820 1.00 83.88 94 TRP A C 1
ATOM 702 O O . TRP A 1 94 ? 6.469 0.184 3.775 1.00 83.88 94 TRP A O 1
ATOM 712 N N . TYR A 1 95 ? 6.293 0.507 1.559 1.00 84.25 95 TYR A N 1
ATOM 713 C CA . TYR A 1 95 ? 6.982 -0.705 1.156 1.00 84.25 95 TYR A CA 1
ATOM 714 C C . TYR A 1 95 ? 7.976 -0.412 0.040 1.00 84.25 95 TYR A C 1
ATOM 716 O O . TYR A 1 95 ? 7.801 0.548 -0.711 1.00 84.25 95 TYR A O 1
ATOM 724 N N . HIS A 1 96 ? 9.009 -1.236 -0.077 1.00 81.75 96 HIS A N 1
ATOM 725 C CA . HIS A 1 96 ? 9.93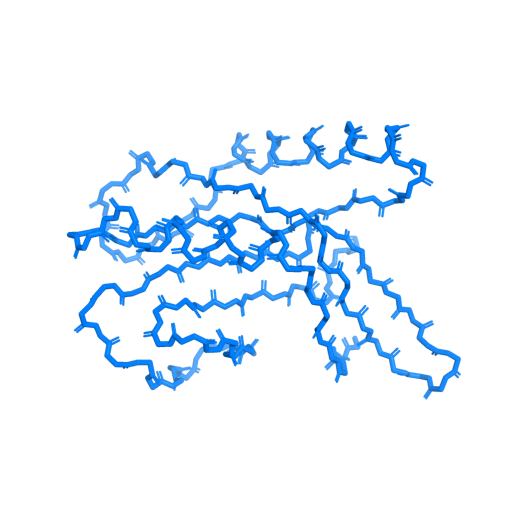0 -1.201 -1.210 1.00 81.75 96 HIS A CA 1
ATOM 726 C C . HIS A 1 96 ? 10.445 -2.594 -1.539 1.00 81.75 96 HIS A C 1
ATOM 728 O O . HIS A 1 96 ? 10.429 -3.466 -0.664 1.00 81.75 96 HIS A O 1
ATOM 734 N N . SER A 1 97 ? 10.884 -2.795 -2.785 1.00 78.31 97 SER A N 1
ATOM 735 C CA . SER A 1 97 ? 11.491 -4.057 -3.200 1.00 78.31 97 SER A CA 1
ATOM 736 C C . SER A 1 97 ? 13.013 -4.020 -3.245 1.00 78.31 97 SER A C 1
ATOM 738 O O . SER A 1 97 ? 13.603 -2.970 -3.477 1.00 78.31 97 SER A O 1
ATOM 740 N N . HIS A 1 98 ? 13.637 -5.188 -3.081 1.00 68.44 98 HIS A N 1
ATOM 741 C CA . HIS A 1 98 ? 15.053 -5.399 -3.378 1.00 68.44 98 HIS A CA 1
ATOM 742 C C . HIS A 1 98 ? 15.213 -6.512 -4.416 1.00 68.44 98 HIS A C 1
ATOM 744 O O . HIS A 1 98 ? 15.230 -7.692 -4.052 1.00 68.44 98 HIS A O 1
ATOM 750 N N . PRO A 1 99 ? 15.338 -6.184 -5.709 1.00 63.06 99 PRO A N 1
ATOM 751 C CA . PRO A 1 99 ? 15.619 -7.198 -6.708 1.00 63.06 99 PRO A CA 1
ATOM 752 C C . PRO A 1 99 ? 17.010 -7.804 -6.470 1.00 63.06 99 PRO A C 1
ATOM 754 O O . PRO A 1 99 ? 17.979 -7.105 -6.178 1.00 63.06 99 PRO A O 1
ATOM 757 N N . HIS A 1 100 ? 17.107 -9.129 -6.597 1.00 54.12 100 HIS A N 1
ATOM 758 C CA . HIS A 1 100 ? 18.359 -9.898 -6.522 1.00 54.12 100 HIS A CA 1
ATOM 759 C C . HIS A 1 100 ? 19.170 -9.806 -5.208 1.00 54.12 100 HIS A C 1
ATOM 761 O O . HIS A 1 100 ? 20.319 -10.251 -5.179 1.00 54.12 100 HIS A O 1
ATOM 767 N N . ILE A 1 101 ? 18.590 -9.315 -4.104 1.00 55.62 101 ILE A N 1
ATOM 768 C CA . ILE A 1 101 ? 19.199 -9.353 -2.763 1.00 55.62 101 ILE A CA 1
ATOM 769 C C . ILE A 1 101 ? 18.345 -10.244 -1.856 1.00 55.62 101 ILE A C 1
ATOM 771 O O . ILE A 1 101 ? 17.144 -10.041 -1.710 1.00 55.62 101 ILE A O 1
ATOM 775 N N . THR A 1 102 ? 18.963 -11.241 -1.219 1.00 48.81 102 THR A N 1
ATOM 776 C CA . 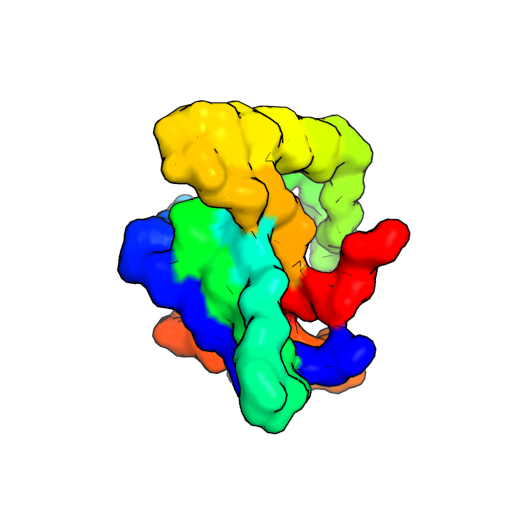THR A 1 102 ? 18.314 -12.025 -0.159 1.00 48.81 102 THR A CA 1
ATOM 777 C C . THR A 1 102 ? 18.043 -11.138 1.052 1.00 48.81 102 THR A C 1
ATOM 779 O O . THR A 1 102 ? 18.981 -10.578 1.619 1.00 48.81 102 THR A O 1
ATOM 782 N N . VAL A 1 103 ? 16.775 -11.050 1.458 1.00 50.53 103 VAL A N 1
ATOM 783 C CA . VAL A 1 103 ? 16.286 -10.279 2.615 1.00 50.53 103 VAL A CA 1
ATOM 784 C C . VAL A 1 103 ? 16.890 -10.814 3.918 1.00 50.53 103 VAL A C 1
ATOM 786 O O . VAL A 1 103 ? 16.326 -11.6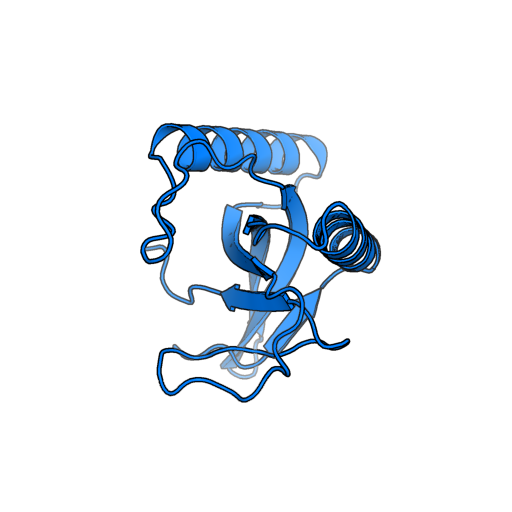79 4.585 1.00 50.53 103 VAL A O 1
ATOM 789 N N . LEU A 1 104 ? 18.070 -10.322 4.285 1.00 42.78 104 LEU A N 1
ATOM 790 C CA . LEU A 1 104 ? 18.529 -10.348 5.669 1.00 42.78 104 LEU A CA 1
ATOM 791 C C . LEU A 1 104 ? 18.119 -9.017 6.308 1.00 42.78 104 LEU A C 1
ATOM 793 O O . LEU A 1 104 ? 18.326 -7.974 5.686 1.00 42.78 104 LEU A O 1
ATOM 797 N N . PRO A 1 105 ? 17.531 -9.028 7.517 1.00 42.25 105 PRO A N 1
ATOM 798 C CA . PRO A 1 105 ? 17.097 -7.807 8.183 1.00 42.25 105 PRO A CA 1
ATOM 799 C C . PRO A 1 105 ? 18.311 -6.897 8.393 1.00 42.25 105 PRO 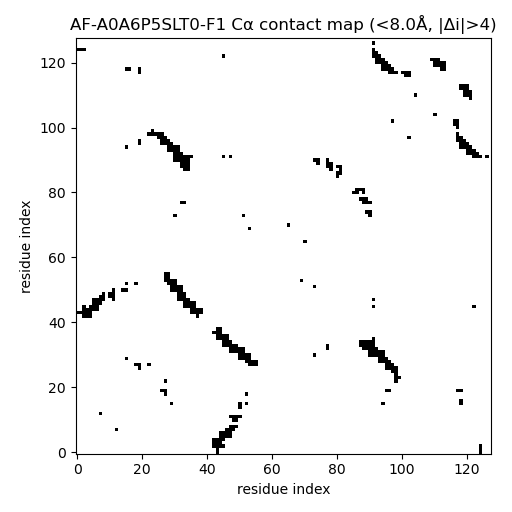A C 1
ATOM 801 O O . PRO A 1 105 ? 19.221 -7.220 9.159 1.00 42.25 105 PRO A O 1
ATOM 804 N N . SER A 1 106 ? 18.360 -5.778 7.673 1.00 38.47 106 SER A N 1
ATOM 805 C CA . SER A 1 106 ? 19.372 -4.752 7.887 1.00 38.47 106 SER A CA 1
ATOM 806 C C . SER A 1 106 ? 19.093 -4.045 9.217 1.00 38.47 106 SER A C 1
ATOM 808 O O . SER A 1 106 ? 17.956 -3.943 9.673 1.00 38.47 106 SER A O 1
ATOM 810 N N . HIS A 1 107 ? 20.157 -3.595 9.880 1.00 39.78 107 HIS A N 1
ATOM 811 C CA . HIS A 1 107 ? 20.190 -3.088 11.261 1.00 39.78 107 HIS A CA 1
ATOM 812 C C . HIS A 1 107 ? 19.443 -1.748 11.482 1.00 39.78 107 HIS A C 1
ATOM 814 O O . HIS A 1 107 ? 19.728 -1.032 12.440 1.00 39.78 107 HIS A O 1
ATOM 820 N N . VAL A 1 108 ? 18.525 -1.370 10.587 1.00 34.94 108 VAL A N 1
ATOM 821 C CA . VAL A 1 108 ? 17.851 -0.069 10.572 1.00 34.94 108 VAL A CA 1
ATOM 822 C C . VAL A 1 108 ? 16.334 -0.262 10.527 1.00 34.94 108 VAL A C 1
ATOM 824 O O . VAL A 1 108 ? 15.752 -0.515 9.478 1.00 34.94 108 VAL A O 1
ATOM 827 N N . GLY A 1 109 ? 15.702 -0.065 11.686 1.00 35.56 109 GLY A N 1
ATOM 828 C CA . GLY A 1 109 ? 14.260 0.156 11.826 1.00 35.56 109 GLY A CA 1
ATOM 829 C C . GLY A 1 109 ? 13.403 -1.112 11.837 1.00 35.56 109 GLY A C 1
ATOM 830 O O . GLY A 1 109 ? 13.693 -2.085 11.154 1.00 35.56 109 GLY A O 1
ATOM 831 N N . GLU A 1 110 ? 12.339 -1.082 12.640 1.00 38.16 110 GLU A N 1
ATOM 832 C CA . GLU A 1 110 ? 11.359 -2.150 12.898 1.00 38.16 110 GLU A CA 1
ATOM 833 C C . GLU A 1 110 ? 10.684 -2.673 11.605 1.00 38.16 110 GLU A C 1
ATOM 835 O O . GLU A 1 110 ? 9.562 -2.304 11.264 1.00 38.16 110 GLU A O 1
ATOM 840 N N . CYS A 1 111 ? 11.391 -3.515 10.847 1.00 38.22 111 CYS A N 1
ATOM 841 C CA . CYS A 1 111 ? 10.909 -4.132 9.614 1.00 38.22 111 CYS A CA 1
ATOM 842 C C . CYS A 1 111 ? 10.093 -5.390 9.928 1.00 38.22 111 CYS A C 1
ATOM 844 O O . CYS A 1 111 ? 10.640 -6.385 10.406 1.00 38.22 111 CYS A O 1
ATOM 846 N N . TYR A 1 112 ? 8.806 -5.392 9.580 1.00 43.84 112 TYR A N 1
ATOM 847 C CA . TYR A 1 112 ? 8.017 -6.623 9.521 1.00 43.84 112 TYR A CA 1
ATOM 848 C C . TYR A 1 112 ? 8.158 -7.224 8.117 1.00 43.84 112 TYR A C 1
ATOM 850 O O . TYR A 1 112 ? 7.680 -6.660 7.134 1.00 43.84 112 TYR A O 1
ATOM 858 N N . VAL A 1 113 ? 8.847 -8.363 8.011 1.00 40.03 113 VAL A N 1
ATOM 859 C CA . VAL A 1 113 ? 9.000 -9.107 6.751 1.00 40.03 113 VAL A CA 1
ATOM 860 C C . VAL A 1 113 ? 7.771 -9.994 6.559 1.00 40.03 113 VAL A C 1
ATOM 862 O O . VAL A 1 113 ? 7.589 -10.962 7.294 1.00 40.03 113 VAL A O 1
ATOM 865 N N . ILE A 1 114 ? 6.933 -9.681 5.569 1.00 43.78 114 ILE A N 1
ATOM 866 C CA . ILE A 1 114 ? 5.866 -10.576 5.102 1.00 43.78 114 ILE A CA 1
ATOM 867 C C . ILE A 1 114 ? 6.324 -11.124 3.741 1.00 43.78 114 ILE A C 1
ATOM 869 O O . ILE A 1 114 ? 6.471 -10.379 2.776 1.00 43.78 114 ILE A O 1
ATOM 873 N N . THR A 1 115 ? 6.670 -12.411 3.708 1.00 42.03 115 THR A N 1
ATOM 874 C CA . THR A 1 115 ? 7.307 -13.163 2.606 1.00 42.03 115 THR A CA 1
ATOM 875 C C . THR A 1 115 ? 6.364 -13.497 1.442 1.00 42.03 115 THR A C 1
ATOM 877 O O . THR A 1 115 ? 5.209 -13.811 1.712 1.00 42.03 115 THR A O 1
ATOM 880 N N . PRO A 1 116 ? 6.850 -13.545 0.174 1.00 46.75 116 PRO A N 1
ATOM 881 C CA . PRO A 1 116 ? 8.214 -13.950 -0.157 1.00 46.75 116 PRO A CA 1
ATOM 882 C C . PRO A 1 116 ? 9.170 -12.811 -0.541 1.00 46.75 116 PRO A C 1
ATOM 884 O O . PRO A 1 116 ? 8.900 -11.987 -1.406 1.00 46.75 116 PRO A O 1
ATOM 887 N N . ALA A 1 117 ? 10.332 -12.866 0.113 1.00 46.00 117 ALA A N 1
ATOM 888 C CA . ALA A 1 117 ? 11.692 -12.631 -0.379 1.00 46.00 117 ALA A CA 1
ATOM 889 C C . ALA A 1 117 ? 12.084 -11.323 -1.088 1.00 46.00 117 ALA A C 1
ATOM 891 O O . ALA A 1 117 ? 13.267 -11.173 -1.369 1.00 46.00 117 ALA A O 1
ATOM 892 N N . PHE A 1 118 ? 11.175 -10.384 -1.346 1.00 49.50 118 PHE A N 1
ATOM 893 C CA . PHE A 1 118 ? 11.529 -9.215 -2.155 1.00 49.50 118 PHE A CA 1
ATOM 894 C C . PHE A 1 118 ? 11.009 -7.888 -1.640 1.00 49.50 118 PHE A C 1
ATOM 896 O O . PHE A 1 118 ? 11.364 -6.896 -2.250 1.00 49.50 118 PHE A O 1
ATOM 903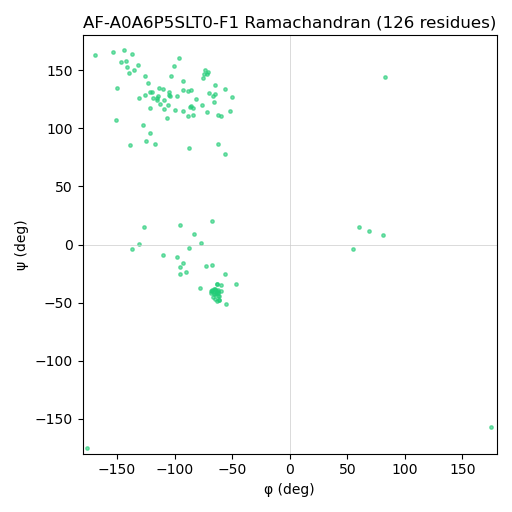 N N . CYS A 1 119 ? 10.213 -7.829 -0.566 1.00 47.81 119 CYS A N 1
ATOM 904 C CA . CYS A 1 119 ? 9.559 -6.591 -0.142 1.00 47.81 119 CYS A CA 1
ATOM 905 C C . CYS A 1 119 ? 9.743 -6.307 1.358 1.00 47.81 119 CYS A C 1
ATOM 907 O O . CYS A 1 119 ? 9.403 -7.144 2.196 1.00 47.81 119 CYS A O 1
ATOM 909 N N . HIS A 1 120 ? 10.242 -5.118 1.696 1.00 57.38 120 HIS A N 1
ATOM 910 C CA . HIS A 1 120 ? 10.254 -4.587 3.062 1.00 57.38 120 HIS A CA 1
ATOM 911 C C . HIS A 1 120 ? 9.008 -3.745 3.302 1.00 57.38 120 HIS A C 1
ATOM 913 O O . HIS A 1 120 ? 8.609 -2.987 2.421 1.00 57.38 120 HIS A O 1
ATOM 919 N N . TYR A 1 121 ? 8.428 -3.847 4.500 1.00 55.25 121 TYR A N 1
ATOM 920 C CA . TYR A 1 121 ? 7.288 -3.045 4.937 1.00 55.25 121 TYR A CA 1
ATOM 921 C C . TYR A 1 121 ? 7.666 -2.259 6.193 1.00 55.25 121 TYR A C 1
ATOM 923 O O . TYR A 1 121 ? 8.168 -2.821 7.169 1.00 55.25 121 TYR A O 1
ATOM 931 N N . HIS A 1 122 ? 7.380 -0.964 6.178 1.00 61.72 122 HIS A N 1
ATOM 932 C CA . HIS A 1 122 ? 7.593 -0.050 7.289 1.00 61.72 122 HIS A CA 1
ATOM 933 C C . HIS A 1 122 ? 6.259 0.576 7.668 1.00 61.72 122 HIS A C 1
ATOM 935 O O . HIS A 1 122 ? 5.666 1.292 6.867 1.00 61.72 122 HIS A O 1
ATOM 941 N N . VAL A 1 123 ? 5.790 0.325 8.887 1.00 55.56 123 VAL A N 1
ATOM 942 C CA . VAL A 1 123 ? 4.561 0.925 9.417 1.00 55.56 123 VAL A CA 1
ATOM 943 C C . VAL A 1 123 ? 4.951 1.930 10.495 1.00 55.56 123 VAL A C 1
ATOM 945 O O . VAL A 1 123 ? 5.668 1.591 11.434 1.00 55.56 123 VAL A O 1
ATOM 948 N N . HIS A 1 124 ? 4.512 3.180 10.361 1.00 54.84 124 HIS A N 1
ATOM 949 C CA . HIS A 1 124 ? 4.761 4.209 11.366 1.00 54.84 124 HIS A CA 1
ATOM 950 C C . HIS A 1 124 ? 3.688 4.142 12.455 1.00 54.84 124 HIS A C 1
ATOM 952 O O . HIS A 1 124 ? 2.511 4.380 12.201 1.00 54.84 124 HIS A O 1
ATOM 958 N N . SER A 1 125 ? 4.112 3.888 13.695 1.00 39.78 125 SER A N 1
ATOM 959 C CA . SER A 1 125 ? 3.239 3.914 14.882 1.00 39.78 125 SER A CA 1
ATOM 960 C C . SER A 1 125 ? 2.903 5.341 15.366 1.00 39.78 125 SER A C 1
ATOM 962 O O . SER A 1 125 ? 2.217 5.523 16.371 1.00 39.78 125 SER A O 1
ATOM 964 N N . SER A 1 126 ? 3.398 6.367 14.664 1.00 35.38 126 SER A N 1
ATOM 965 C CA . SER A 1 126 ? 3.346 7.771 15.080 1.00 35.38 126 SER A CA 1
ATOM 966 C C . SER A 1 126 ? 3.009 8.669 13.887 1.00 35.38 126 SER A C 1
ATOM 968 O O . SER A 1 126 ? 3.900 9.201 13.230 1.00 35.38 126 SER A O 1
ATOM 970 N N . ILE A 1 127 ? 1.721 8.839 13.598 1.00 38.22 127 ILE A N 1
ATOM 971 C CA . ILE A 1 127 ? 1.225 10.036 12.907 1.00 38.22 127 ILE A CA 1
ATOM 972 C C . ILE A 1 127 ? 0.295 10.711 13.910 1.00 38.22 127 ILE A C 1
ATOM 974 O O . ILE A 1 127 ? -0.892 10.392 13.990 1.00 38.22 127 ILE A O 1
ATOM 978 N N . SER A 1 128 ? 0.905 11.538 14.762 1.00 29.77 128 SER A N 1
ATOM 979 C CA . SER A 1 128 ? 0.228 12.558 15.566 1.00 29.77 128 SER A CA 1
ATOM 980 C C . SER A 1 128 ? 0.257 13.873 14.811 1.00 29.77 128 SER A C 1
ATOM 982 O O . SER A 1 128 ? 1.382 14.225 14.383 1.00 29.77 128 SER A O 1
#